Protein AF-A0A4R6VPY2-F1 (afdb_monomer_lite)

pLDDT: mean 86.84, std 17.72, range [39.75, 98.81]

Structure (mmCIF, N/CA/C/O backbone):
data_AF-A0A4R6VPY2-F1
#
_entry.id   AF-A0A4R6VPY2-F1
#
loop_
_atom_site.group_PDB
_atom_site.id
_atom_site.type_symbol
_atom_site.label_atom_id
_atom_site.label_alt_id
_atom_site.label_comp_id
_atom_site.label_asym_id
_atom_site.label_entity_id
_atom_site.label_seq_id
_atom_site.pdbx_PDB_ins_code
_atom_site.Cartn_x
_atom_site.Cartn_y
_atom_site.Cartn_z
_atom_site.occupancy
_atom_site.B_iso_or_equiv
_atom_site.auth_seq_id
_atom_site.auth_comp_id
_atom_site.auth_asym_id
_atom_site.auth_atom_id
_atom_site.pdbx_PDB_model_num
ATOM 1 N N . MET A 1 1 ? -6.898 9.376 16.204 1.00 56.88 1 MET A N 1
ATOM 2 C CA . MET A 1 1 ? -6.054 8.167 16.204 1.00 56.88 1 MET A CA 1
ATOM 3 C C . MET A 1 1 ? -6.983 7.033 15.819 1.00 56.88 1 MET A C 1
ATOM 5 O O . MET A 1 1 ? -8.090 7.020 16.336 1.00 56.88 1 MET A O 1
ATOM 9 N N . THR A 1 2 ? -6.641 6.209 14.832 1.00 65.75 2 THR A N 1
ATOM 10 C CA . THR A 1 2 ? -7.371 4.953 14.608 1.00 65.75 2 THR A CA 1
ATOM 11 C C . THR A 1 2 ? -6.863 3.969 15.649 1.00 65.75 2 THR A C 1
ATOM 13 O O . THR A 1 2 ? -5.654 3.775 15.729 1.00 65.75 2 THR A O 1
ATOM 16 N N . ASP A 1 3 ? -7.757 3.412 16.461 1.00 83.81 3 ASP A N 1
ATOM 17 C CA . ASP A 1 3 ? -7.395 2.474 17.537 1.00 83.81 3 ASP A CA 1
ATOM 18 C C . ASP A 1 3 ? -7.335 1.013 17.051 1.00 83.81 3 ASP A C 1
ATOM 20 O O . ASP A 1 3 ? -7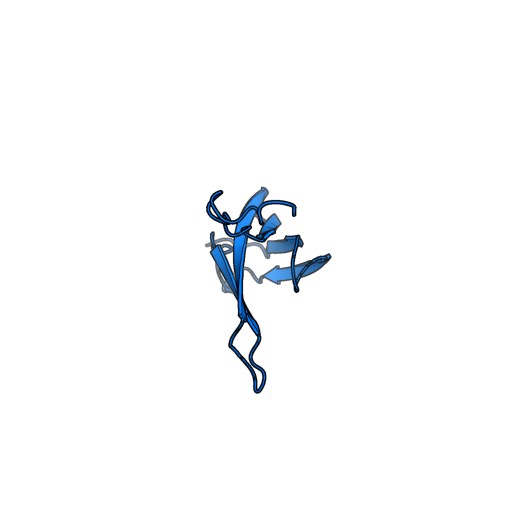.043 0.108 17.827 1.00 83.81 3 ASP A O 1
ATOM 24 N N . GLU A 1 4 ? -7.576 0.787 15.756 1.00 91.19 4 GLU A N 1
ATOM 25 C CA . GLU A 1 4 ? -7.598 -0.527 15.115 1.00 91.19 4 GLU A CA 1
ATOM 26 C C . GLU A 1 4 ? -6.545 -0.621 14.007 1.00 91.19 4 GLU A C 1
ATOM 28 O O . GLU A 1 4 ? -6.239 0.364 13.322 1.00 91.19 4 GLU A O 1
ATOM 33 N N . ASP A 1 5 ? -5.997 -1.824 13.836 1.00 96.56 5 ASP A N 1
ATOM 34 C CA . ASP A 1 5 ? -5.137 -2.160 12.705 1.00 96.56 5 ASP A CA 1
ATOM 35 C C . ASP A 1 5 ? -5.946 -2.129 11.404 1.00 96.56 5 ASP A C 1
ATOM 37 O O . ASP A 1 5 ? -7.122 -2.493 11.377 1.00 96.56 5 ASP A O 1
ATOM 41 N N . ALA A 1 6 ? -5.306 -1.729 10.305 1.00 97.12 6 ALA A N 1
ATOM 42 C CA . ALA A 1 6 ? -5.937 -1.682 8.993 1.00 97.12 6 ALA A CA 1
ATOM 43 C C . ALA A 1 6 ? -5.427 -2.800 8.076 1.00 97.12 6 ALA A C 1
ATOM 45 O O . ALA A 1 6 ? -4.221 -3.023 7.971 1.00 97.12 6 ALA A O 1
ATOM 46 N N . VAL A 1 7 ? -6.336 -3.455 7.352 1.00 98.31 7 VAL A N 1
ATOM 47 C CA . VAL A 1 7 ? -6.009 -4.446 6.315 1.00 98.31 7 VAL A CA 1
ATOM 48 C C . VAL A 1 7 ? -6.088 -3.796 4.934 1.00 98.31 7 VAL A C 1
ATOM 50 O O . VAL A 1 7 ? -7.118 -3.238 4.554 1.00 98.31 7 VAL A O 1
ATOM 53 N N . LEU A 1 8 ? -4.994 -3.861 4.176 1.00 98.69 8 LEU A N 1
ATOM 54 C CA . LEU A 1 8 ? -4.819 -3.137 2.917 1.00 98.69 8 LEU A CA 1
ATOM 55 C C . LEU A 1 8 ? -4.438 -4.109 1.797 1.00 98.69 8 LEU A C 1
ATOM 57 O O . LEU A 1 8 ? -3.394 -4.756 1.865 1.00 98.69 8 LEU A O 1
ATOM 61 N N . LEU A 1 9 ? -5.278 -4.207 0.766 1.00 98.81 9 LEU A N 1
ATOM 62 C CA . LEU A 1 9 ? -4.993 -4.976 -0.450 1.00 98.81 9 LEU A CA 1
ATOM 63 C C . LEU A 1 9 ? -4.424 -4.052 -1.527 1.00 98.81 9 LEU A C 1
ATOM 65 O O . LEU A 1 9 ? -4.967 -2.978 -1.761 1.00 98.81 9 LEU A O 1
ATOM 69 N N . TYR A 1 10 ? -3.380 -4.485 -2.222 1.00 98.75 10 TYR A N 1
ATOM 70 C CA . TYR A 1 10 ? -2.855 -3.801 -3.400 1.00 98.75 10 TYR A CA 1
ATOM 71 C C . TYR A 1 10 ? -3.359 -4.484 -4.676 1.00 98.75 10 TYR A C 1
ATOM 73 O O . TYR A 1 10 ? -3.303 -5.709 -4.791 1.00 98.75 10 TYR A O 1
ATOM 81 N N . VAL A 1 11 ? -3.843 -3.689 -5.634 1.00 98.44 11 VAL A N 1
ATOM 82 C CA . VAL A 1 11 ? -4.345 -4.158 -6.934 1.00 98.44 11 VAL A CA 1
ATOM 83 C C . VAL A 1 11 ? -3.615 -3.441 -8.065 1.00 98.44 11 VAL A C 1
ATOM 85 O O . VAL A 1 11 ? -3.578 -2.208 -8.122 1.00 98.44 11 VAL A O 1
ATOM 88 N N . GLY A 1 12 ? -3.079 -4.228 -8.993 1.00 96.81 12 GLY A N 1
ATOM 89 C CA . GLY A 1 12 ? -2.341 -3.782 -10.167 1.00 96.81 12 GLY A CA 1
ATOM 90 C C . GLY A 1 12 ? -0.834 -3.639 -9.944 1.00 96.81 12 GLY A C 1
ATOM 91 O O . GLY A 1 12 ? -0.347 -3.368 -8.848 1.00 96.81 12 GLY A O 1
ATOM 92 N N . GLY A 1 13 ? -0.080 -3.789 -11.033 1.00 95.00 13 GLY A N 1
ATOM 93 C CA . GLY A 1 13 ? 1.364 -3.579 -11.040 1.00 95.00 13 GLY A CA 1
ATOM 94 C C . GLY A 1 13 ? 2.140 -4.566 -10.156 1.00 95.00 13 GLY A C 1
ATOM 95 O O . GLY A 1 13 ? 1.740 -5.714 -9.992 1.00 95.00 13 GLY A O 1
ATOM 96 N N . PRO A 1 14 ? 3.288 -4.152 -9.603 1.00 94.94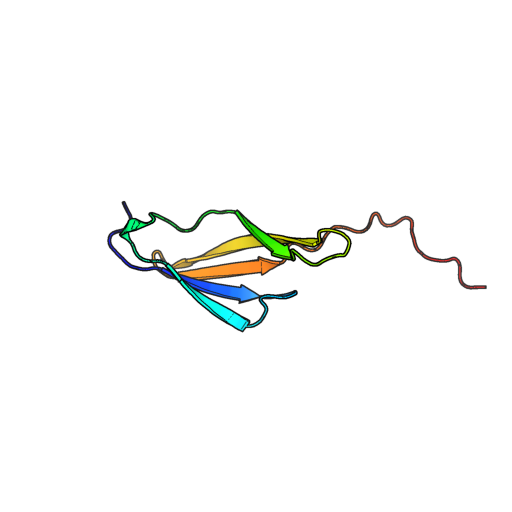 14 PRO A N 1
ATOM 97 C CA . PRO A 1 14 ? 4.224 -5.049 -8.923 1.00 94.94 14 PRO A CA 1
ATOM 98 C C . PRO A 1 14 ? 3.791 -5.511 -7.529 1.00 94.94 14 PRO A C 1
ATOM 100 O O . PRO A 1 14 ? 4.407 -6.424 -6.986 1.00 94.94 14 PRO A O 1
ATOM 103 N N . LEU A 1 15 ? 2.800 -4.858 -6.918 1.00 97.44 15 LEU A N 1
ATOM 104 C CA . LEU A 1 15 ? 2.263 -5.266 -5.619 1.00 97.44 15 LEU A CA 1
ATOM 105 C C . LEU A 1 15 ? 0.920 -5.991 -5.752 1.00 97.44 15 LEU A C 1
ATOM 107 O O . LEU A 1 15 ? 0.279 -6.225 -4.734 1.00 97.44 15 LEU A O 1
ATOM 111 N N . ASP A 1 16 ? 0.487 -6.341 -6.964 1.00 98.25 16 ASP A N 1
ATOM 112 C CA . ASP A 1 16 ? -0.811 -6.976 -7.182 1.00 98.25 16 ASP A CA 1
ATOM 113 C C . ASP A 1 16 ? -1.001 -8.227 -6.304 1.00 98.25 16 ASP A C 1
ATOM 115 O O . ASP A 1 16 ? -0.135 -9.102 -6.229 1.00 98.25 16 ASP A O 1
ATOM 119 N N . GLY A 1 17 ? -2.121 -8.272 -5.580 1.00 98.38 17 GLY A N 1
ATOM 120 C CA . GLY A 1 17 ? -2.459 -9.350 -4.649 1.00 98.38 17 GLY A CA 1
ATOM 121 C C . GLY A 1 17 ? -1.759 -9.286 -3.286 1.00 98.38 17 GLY A C 1
ATOM 122 O O . GLY A 1 17 ? -2.064 -10.094 -2.406 1.00 98.38 17 GLY A O 1
ATOM 123 N N . ARG A 1 18 ? -0.842 -8.335 -3.055 1.00 98.56 18 ARG A N 1
ATOM 124 C CA . ARG A 1 18 ? -0.210 -8.146 -1.743 1.00 98.56 18 ARG A CA 1
ATOM 125 C C . ARG A 1 18 ? -1.239 -7.654 -0.727 1.00 98.56 18 ARG A C 1
ATOM 127 O O . ARG A 1 18 ? -1.937 -6.674 -0.971 1.00 98.56 18 ARG A O 1
ATOM 134 N N . VAL A 1 19 ? -1.243 -8.275 0.449 1.00 98.56 19 VAL A N 1
ATOM 135 C CA . VAL A 1 19 ? -1.981 -7.804 1.627 1.00 98.56 19 VAL A CA 1
ATOM 136 C C . VAL A 1 19 ? -0.993 -7.264 2.661 1.00 98.56 19 VAL A C 1
ATOM 138 O O . VAL A 1 19 ? 0.021 -7.896 2.957 1.00 98.56 19 VAL A O 1
ATOM 141 N N . GLU A 1 20 ? -1.285 -6.090 3.208 1.00 98.12 20 GLU A N 1
ATOM 142 C CA . GLU A 1 20 ? -0.558 -5.451 4.303 1.00 98.12 20 GLU A CA 1
ATOM 143 C C . GLU A 1 20 ? -1.484 -5.296 5.513 1.00 98.12 20 GLU A C 1
ATOM 145 O O . GLU A 1 20 ? -2.628 -4.866 5.372 1.00 98.12 20 GLU A O 1
ATOM 150 N N . VAL A 1 21 ? -0.977 -5.619 6.704 1.00 97.75 21 VAL A N 1
ATOM 151 C CA . VAL A 1 21 ? -1.609 -5.242 7.974 1.00 97.75 21 VAL A CA 1
ATOM 152 C C . VAL A 1 21 ? -0.840 -4.049 8.528 1.00 97.75 21 VAL A C 1
ATOM 154 O O . VAL A 1 21 ? 0.335 -4.168 8.881 1.00 97.75 21 VAL A O 1
ATOM 157 N N . ARG A 1 22 ? -1.487 -2.886 8.567 1.00 96.19 22 ARG A N 1
ATOM 158 C CA . ARG A 1 22 ? -0.927 -1.646 9.100 1.00 96.19 22 ARG A CA 1
ATOM 159 C C . ARG A 1 22 ? -1.355 -1.488 10.549 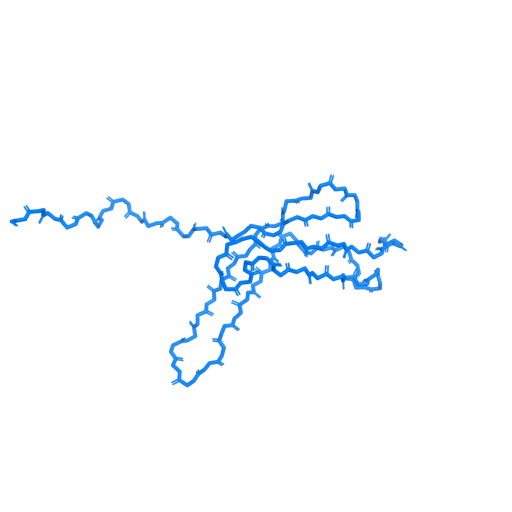1.00 96.19 22 ARG A C 1
ATOM 161 O O . ARG A 1 22 ? -2.526 -1.242 10.815 1.00 96.19 22 ARG A O 1
ATOM 168 N N . GLU A 1 23 ? -0.397 -1.563 11.467 1.00 96.12 23 GLU A N 1
ATOM 169 C CA . GLU A 1 23 ? -0.712 -1.413 12.889 1.00 96.12 23 GLU A CA 1
ATOM 170 C C . GLU A 1 23 ? -1.264 -0.015 13.220 1.00 96.12 23 GLU A C 1
ATOM 172 O O . GLU A 1 23 ? -0.742 0.993 12.723 1.00 96.12 23 GLU A O 1
ATOM 177 N N . ALA A 1 24 ? -2.235 0.049 14.134 1.00 94.44 24 ALA A N 1
ATOM 178 C CA . ALA A 1 24 ? -2.916 1.262 14.595 1.00 94.44 24 ALA A CA 1
ATOM 179 C C . ALA A 1 24 ? -1.954 2.393 15.004 1.00 94.44 24 ALA A C 1
ATOM 181 O O . ALA A 1 24 ? -2.187 3.572 14.717 1.00 94.44 24 ALA A O 1
ATOM 182 N N . ARG A 1 25 ? -0.813 2.036 15.619 1.00 94.94 25 ARG A N 1
ATOM 183 C CA . ARG A 1 25 ? 0.220 2.991 16.065 1.00 94.94 25 ARG A CA 1
ATOM 184 C C . ARG A 1 25 ? 0.810 3.839 14.935 1.00 94.94 25 ARG A C 1
ATOM 186 O O . ARG A 1 25 ? 1.385 4.889 15.203 1.00 94.94 25 ARG A O 1
ATOM 193 N N . HIS A 1 26 ? 0.672 3.404 13.682 1.00 93.44 26 HIS A N 1
ATOM 194 C CA . HIS A 1 26 ? 1.132 4.143 12.506 1.00 93.44 26 HIS A CA 1
ATOM 195 C C . HIS A 1 26 ? 0.087 5.137 11.969 1.00 93.44 26 HIS A C 1
ATOM 197 O O . HIS A 1 26 ? 0.321 5.775 10.937 1.00 93.44 26 HIS A O 1
ATOM 203 N N . GLY A 1 27 ? -1.059 5.271 12.644 1.00 92.56 27 GLY A N 1
ATOM 204 C CA . GLY A 1 27 ? -2.175 6.104 12.218 1.00 92.56 27 GLY A CA 1
ATOM 205 C C . GLY A 1 27 ? -2.879 5.579 10.965 1.00 92.56 27 GLY A C 1
ATOM 206 O O . GLY A 1 27 ? -2.546 4.519 10.427 1.00 92.56 27 GLY A O 1
ATOM 207 N N . ALA A 1 28 ? -3.852 6.360 10.492 1.00 93.19 28 ALA A N 1
ATOM 208 C CA . ALA A 1 28 ? -4.670 5.999 9.342 1.00 93.19 28 ALA A CA 1
ATOM 209 C C . ALA A 1 28 ? -3.811 5.728 8.087 1.00 93.19 28 ALA A C 1
ATOM 211 O O . ALA A 1 28 ? -2.774 6.379 7.899 1.00 93.19 28 ALA A O 1
ATOM 212 N N . PRO A 1 29 ? -4.228 4.792 7.214 1.00 96.06 29 PRO A N 1
ATOM 213 C CA . PRO A 1 29 ? -3.605 4.602 5.910 1.00 96.06 29 PRO A CA 1
ATOM 214 C C . PRO A 1 29 ? -3.515 5.921 5.133 1.00 96.06 29 PRO A C 1
ATOM 216 O O . PRO A 1 29 ? -4.442 6.734 5.149 1.00 96.06 29 PRO A O 1
ATOM 219 N N . LEU A 1 30 ? -2.383 6.142 4.465 1.00 96.75 30 LEU A N 1
ATOM 220 C CA . LEU A 1 30 ? -2.185 7.340 3.656 1.00 96.75 30 LEU A CA 1
ATOM 221 C C . LEU A 1 30 ? -3.092 7.287 2.417 1.00 96.75 30 LEU A C 1
ATOM 223 O O . LEU A 1 30 ? -3.268 6.219 1.840 1.00 96.75 30 LEU A O 1
ATOM 227 N N . PRO A 1 31 ? -3.630 8.423 1.946 1.00 97.88 31 PRO A N 1
ATOM 228 C CA . PRO A 1 31 ? -4.475 8.429 0.752 1.00 97.88 31 PRO A CA 1
ATOM 229 C C . PRO A 1 31 ? -3.713 8.007 -0.513 1.00 97.88 31 PRO A C 1
ATOM 231 O O . PRO A 1 31 ? -4.321 7.526 -1.464 1.00 97.88 31 PRO A O 1
ATOM 234 N N . VAL A 1 32 ? -2.387 8.180 -0.522 1.00 98.19 32 VAL A N 1
ATOM 235 C CA . VAL A 1 32 ? -1.501 7.832 -1.634 1.00 98.19 32 VAL A CA 1
ATOM 236 C C . VAL A 1 32 ? -0.231 7.197 -1.081 1.00 98.19 32 VAL A C 1
ATOM 238 O O . VAL A 1 32 ? 0.367 7.722 -0.138 1.00 98.19 32 VAL A O 1
ATOM 241 N N . VAL A 1 33 ? 0.215 6.106 -1.699 1.00 97.75 33 VAL A N 1
ATOM 242 C CA . VAL A 1 33 ? 1.506 5.467 -1.405 1.00 97.75 33 VAL A CA 1
ATOM 243 C C . VAL A 1 33 ? 2.303 5.236 -2.680 1.00 97.75 33 VAL A C 1
ATOM 245 O O . VAL A 1 33 ? 1.762 5.223 -3.786 1.00 97.75 33 VAL A O 1
ATOM 248 N N . THR A 1 34 ? 3.615 5.060 -2.531 1.00 96.81 34 THR A N 1
ATOM 249 C CA . THR A 1 34 ? 4.499 4.758 -3.659 1.00 96.81 34 THR A CA 1
ATOM 250 C C . THR A 1 34 ? 5.290 3.488 -3.403 1.00 96.81 34 THR A C 1
ATOM 252 O O . THR A 1 34 ? 5.835 3.297 -2.318 1.00 96.81 34 THR A O 1
ATOM 255 N N . HIS A 1 35 ? 5.385 2.637 -4.422 1.00 95.50 35 HIS A N 1
ATOM 256 C CA . HIS A 1 35 ? 6.303 1.504 -4.445 1.00 95.50 35 HIS A CA 1
ATOM 257 C C . HIS A 1 35 ? 7.449 1.805 -5.401 1.00 95.50 35 HIS A C 1
ATOM 259 O O . HIS A 1 35 ? 7.247 1.979 -6.606 1.00 95.50 35 HIS A O 1
ATOM 265 N N . THR A 1 36 ? 8.658 1.888 -4.855 1.00 93.44 36 THR A N 1
ATOM 266 C CA . THR A 1 36 ? 9.871 2.176 -5.620 1.00 93.44 36 THR A CA 1
ATOM 267 C C . THR A 1 36 ? 10.677 0.897 -5.809 1.00 93.44 36 THR A C 1
ATOM 269 O O . THR A 1 36 ? 11.077 0.273 -4.830 1.00 93.44 36 THR A O 1
ATOM 272 N N . HIS A 1 37 ? 10.998 0.558 -7.058 1.00 87.50 37 HIS A N 1
ATOM 273 C CA . HIS A 1 37 ? 12.011 -0.453 -7.356 1.00 87.50 37 HIS A CA 1
ATOM 274 C C . HIS A 1 37 ? 13.392 0.186 -7.382 1.00 87.50 37 HIS A C 1
ATOM 276 O O . HIS A 1 37 ? 13.681 1.019 -8.244 1.00 87.50 37 HIS A O 1
ATOM 282 N N . LEU A 1 38 ? 14.240 -0.237 -6.449 1.00 85.25 38 LEU A N 1
ATOM 283 C CA . LEU A 1 38 ? 15.659 0.094 -6.418 1.00 85.25 38 LEU A CA 1
ATOM 284 C C . LEU A 1 38 ? 16.439 -1.121 -6.939 1.00 85.25 38 LEU A C 1
ATOM 286 O O . LEU A 1 38 ? 16.522 -2.140 -6.262 1.00 85.25 38 LEU A O 1
ATOM 290 N N . HIS A 1 39 ? 16.952 -1.019 -8.162 1.00 80.19 39 HIS A N 1
ATOM 291 C CA . HIS A 1 39 ? 17.868 -1.972 -8.798 1.00 80.19 39 HIS A CA 1
ATOM 292 C C . HIS A 1 39 ? 18.982 -1.174 -9.493 1.00 80.19 39 HIS A C 1
ATOM 294 O O . HIS A 1 39 ? 18.855 0.044 -9.609 1.00 80.19 39 HIS A O 1
ATOM 300 N N . ASP A 1 40 ? 20.027 -1.832 -10.005 1.00 75.50 40 ASP A N 1
ATOM 301 C CA . ASP A 1 40 ? 21.129 -1.188 -10.756 1.00 75.50 40 ASP A CA 1
ATOM 302 C C . ASP A 1 40 ? 20.704 -0.595 -12.129 1.00 75.50 40 ASP A C 1
ATOM 304 O O . ASP A 1 40 ? 21.534 -0.329 -12.996 1.00 75.50 40 ASP A O 1
ATOM 308 N N . GLY A 1 41 ? 19.405 -0.376 -12.351 1.00 82.44 41 GLY A N 1
ATOM 309 C CA . GLY A 1 41 ? 18.817 0.228 -13.548 1.00 82.44 41 GLY A CA 1
ATOM 310 C C . GLY A 1 41 ? 17.948 1.451 -13.220 1.00 82.44 41 GLY A C 1
ATOM 311 O O . GLY A 1 41 ? 17.985 1.970 -12.101 1.00 82.44 41 GLY A O 1
ATOM 312 N N . PRO A 1 42 ? 17.167 1.964 -14.189 1.00 88.12 42 PRO A N 1
ATOM 313 C CA . PRO A 1 42 ? 16.310 3.125 -13.972 1.00 88.12 42 PRO A CA 1
ATOM 314 C C . PRO A 1 42 ? 15.344 2.914 -12.803 1.00 88.12 42 PRO A C 1
ATOM 316 O O . PRO A 1 42 ? 14.624 1.920 -12.742 1.00 88.12 42 PRO A O 1
ATOM 319 N N . LYS A 1 43 ? 15.281 3.883 -11.883 1.00 89.06 43 LYS A N 1
ATOM 320 C CA . LYS A 1 43 ? 14.305 3.873 -10.788 1.00 89.06 43 LYS A CA 1
ATOM 321 C C . LYS A 1 43 ? 12.888 3.842 -11.363 1.00 89.06 43 LYS A C 1
ATOM 323 O O . LYS A 1 43 ? 12.483 4.776 -12.052 1.00 89.06 43 LYS A O 1
ATOM 328 N N . VAL A 1 44 ? 12.111 2.822 -11.005 1.00 89.56 44 VAL A N 1
ATOM 329 C CA . VAL A 1 44 ? 10.690 2.730 -11.369 1.00 89.56 44 VAL A CA 1
ATOM 330 C C . VAL A 1 44 ? 9.837 2.992 -10.134 1.00 89.56 44 VAL A C 1
ATOM 332 O O . VAL A 1 44 ? 10.000 2.324 -9.111 1.00 89.56 44 VAL A O 1
ATOM 335 N N . VAL A 1 45 ? 8.919 3.955 -10.227 1.00 93.75 45 VAL A N 1
ATOM 336 C CA . VAL A 1 45 ? 7.987 4.324 -9.153 1.00 93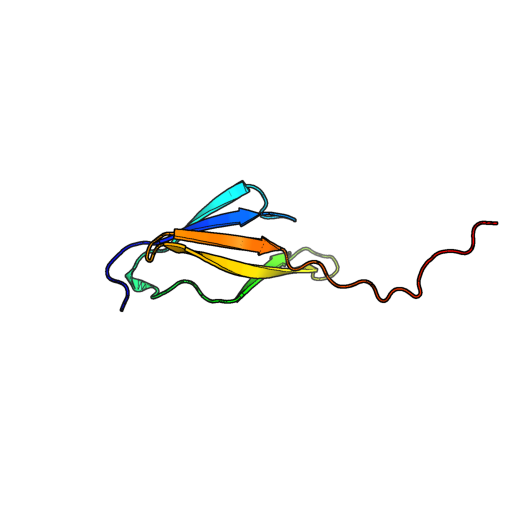.75 45 VAL A CA 1
ATOM 337 C C . VAL A 1 45 ? 6.565 4.011 -9.594 1.00 93.75 45 VAL A C 1
ATOM 339 O O . VAL A 1 45 ? 6.130 4.471 -10.644 1.00 93.75 45 VAL A O 1
ATOM 342 N N . HIS A 1 46 ? 5.841 3.255 -8.774 1.00 95.12 46 HIS A N 1
ATOM 343 C CA . HIS A 1 46 ? 4.412 3.003 -8.938 1.00 95.12 46 HIS A CA 1
ATOM 344 C C . HIS A 1 46 ? 3.656 3.760 -7.854 1.00 95.12 46 HIS A C 1
ATOM 346 O O . HIS A 1 46 ? 4.032 3.683 -6.684 1.00 95.12 46 HIS A O 1
ATOM 352 N N . VAL A 1 47 ? 2.613 4.490 -8.235 1.00 97.75 47 VAL A N 1
ATOM 353 C CA . VAL A 1 47 ? 1.763 5.251 -7.312 1.00 97.75 47 VAL A CA 1
ATOM 354 C C . VAL A 1 47 ? 0.461 4.490 -7.129 1.00 97.75 47 VAL A C 1
ATOM 356 O O . VAL A 1 47 ? -0.124 4.060 -8.119 1.00 97.75 47 VAL A O 1
ATOM 359 N N . TYR A 1 48 ? 0.006 4.339 -5.891 1.00 98.50 48 TYR A N 1
ATOM 360 C CA . TYR A 1 48 ? -1.278 3.719 -5.589 1.00 98.50 48 TYR A CA 1
ATOM 361 C C . TYR A 1 48 ? -2.179 4.679 -4.820 1.00 98.50 48 TYR A C 1
ATOM 363 O O . TYR A 1 48 ? -1.721 5.353 -3.895 1.00 98.50 48 TYR A O 1
ATOM 371 N N . ASP A 1 49 ? -3.456 4.686 -5.187 1.00 98.50 49 ASP A N 1
ATOM 372 C CA . ASP A 1 49 ? -4.513 5.473 -4.559 1.00 98.50 49 ASP A CA 1
ATOM 373 C C . ASP A 1 49 ? -5.359 4.605 -3.632 1.00 98.50 49 ASP A C 1
ATOM 375 O O . ASP A 1 49 ? -5.837 3.533 -4.024 1.00 98.50 49 ASP A O 1
ATOM 379 N N . LEU A 1 50 ? -5.551 5.073 -2.399 1.00 98.50 50 LEU A N 1
ATOM 380 C CA . LEU A 1 50 ? -6.393 4.398 -1.422 1.00 98.50 50 LEU 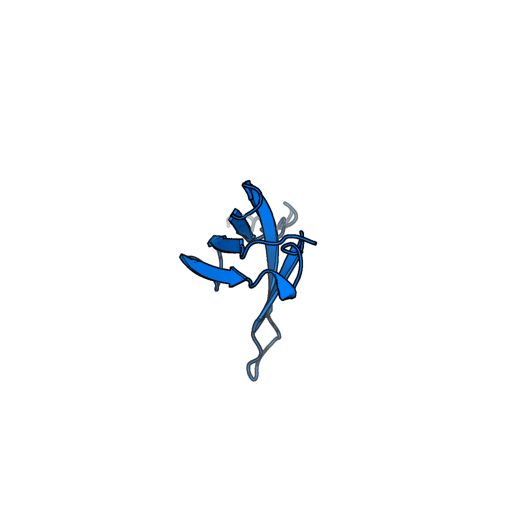A CA 1
ATOM 381 C C . LEU A 1 50 ? -7.871 4.548 -1.787 1.00 98.50 50 LEU A C 1
ATOM 383 O O . LEU A 1 50 ? -8.387 5.655 -1.923 1.00 98.50 50 LEU A O 1
ATOM 387 N N . HIS A 1 51 ? -8.564 3.419 -1.818 1.00 98.44 51 HIS A N 1
ATOM 388 C CA . HIS A 1 51 ? -10.012 3.293 -1.878 1.00 98.44 51 HIS A CA 1
ATOM 389 C C . HIS A 1 51 ? -10.479 2.686 -0.547 1.00 98.44 51 HIS A C 1
ATOM 391 O O . HIS A 1 51 ? -10.374 1.469 -0.355 1.00 98.44 51 HIS A O 1
ATOM 397 N N . PRO A 1 52 ? -10.933 3.509 0.416 1.00 97.12 52 PRO A N 1
ATOM 398 C CA . PRO A 1 52 ? -11.409 3.012 1.702 1.00 97.12 52 PRO A CA 1
ATOM 399 C C . PRO A 1 52 ? -12.657 2.140 1.519 1.00 97.12 52 PRO A C 1
ATOM 401 O O . PRO A 1 52 ? -13.570 2.516 0.785 1.00 97.12 52 PRO A O 1
ATOM 404 N N . LEU A 1 53 ? -12.711 0.998 2.207 1.00 97.06 53 LEU A N 1
ATOM 405 C CA . LEU A 1 53 ? -13.889 0.121 2.240 1.00 97.06 53 LEU A CA 1
ATOM 406 C C . LEU A 1 53 ? -14.609 0.212 3.587 1.00 97.06 53 LEU A C 1
ATOM 408 O O . LEU A 1 53 ? -15.832 0.293 3.647 1.00 97.06 53 LEU A O 1
ATOM 412 N N . THR A 1 54 ? -13.837 0.203 4.672 1.00 95.38 54 THR A N 1
ATOM 413 C CA . THR A 1 54 ? -14.303 0.367 6.054 1.00 95.38 54 THR A CA 1
ATOM 414 C C . THR A 1 54 ? -13.275 1.205 6.828 1.00 95.38 54 THR A C 1
ATOM 416 O O . THR A 1 54 ? -12.195 1.475 6.297 1.00 95.38 54 THR A O 1
ATOM 419 N N . PRO A 1 55 ? -13.539 1.600 8.087 1.00 91.25 55 PRO A N 1
ATOM 420 C CA . PRO A 1 55 ? -12.531 2.272 8.911 1.00 91.25 55 PRO A CA 1
ATOM 421 C C . PRO A 1 55 ? -11.222 1.481 9.090 1.00 91.25 55 PRO A C 1
ATOM 423 O O . PRO A 1 55 ? -10.167 2.094 9.231 1.00 91.25 55 PRO A O 1
ATOM 426 N N . ALA A 1 56 ? -11.282 0.145 9.037 1.00 94.88 56 ALA A N 1
ATOM 427 C CA . ALA A 1 56 ? -10.150 -0.763 9.242 1.00 94.88 56 ALA A CA 1
ATOM 428 C C . ALA A 1 56 ? -9.751 -1.538 7.967 1.00 94.88 56 ALA A C 1
ATOM 430 O O . ALA A 1 56 ? -8.975 -2.491 8.030 1.00 94.88 56 ALA A O 1
ATOM 431 N N . ALA A 1 57 ? -10.275 -1.172 6.790 1.00 97.62 57 ALA A N 1
ATOM 432 C CA . ALA A 1 57 ? -9.942 -1.859 5.542 1.00 97.62 57 ALA A CA 1
ATOM 433 C C . ALA A 1 57 ? -10.006 -0.951 4.310 1.00 97.62 57 ALA A C 1
ATOM 435 O O . ALA A 1 57 ? -10.900 -0.113 4.177 1.00 97.62 57 ALA A O 1
ATOM 436 N N . GLY A 1 58 ? -9.105 -1.177 3.358 1.00 98.31 58 GLY A N 1
ATOM 437 C CA . GLY A 1 58 ? -9.078 -0.446 2.095 1.00 98.31 58 GLY A CA 1
ATOM 438 C C . GLY A 1 58 ? -8.303 -1.168 1.001 1.00 98.31 58 GLY A C 1
ATOM 439 O O . GLY A 1 58 ? -7.614 -2.159 1.248 1.00 98.31 58 GLY A O 1
ATOM 440 N N . VAL A 1 59 ? -8.422 -0.654 -0.219 1.00 98.81 59 VAL A N 1
ATOM 441 C CA . VAL A 1 59 ? -7.707 -1.166 -1.389 1.00 98.81 59 VAL A CA 1
ATOM 442 C C . VAL A 1 59 ? -6.858 -0.057 -1.993 1.00 98.81 59 VAL A C 1
ATOM 444 O O . VAL A 1 59 ? -7.361 1.013 -2.314 1.00 98.81 59 VAL A O 1
ATOM 447 N N . TYR A 1 60 ? -5.570 -0.306 -2.171 1.00 98.75 60 TYR A N 1
ATOM 448 C CA . TYR A 1 60 ? -4.683 0.534 -2.959 1.00 98.75 60 TYR A CA 1
ATOM 449 C C . TYR A 1 60 ? -4.743 0.100 -4.424 1.00 98.75 60 TYR A C 1
ATOM 451 O O . TYR A 1 60 ? -4.255 -0.972 -4.777 1.00 98.75 60 TYR A O 1
ATOM 459 N N . HIS A 1 61 ? -5.324 0.930 -5.289 1.00 98.56 61 HIS A N 1
ATOM 460 C CA . HIS A 1 61 ? -5.322 0.695 -6.735 1.00 98.56 61 HIS A CA 1
ATOM 461 C C . HIS A 1 61 ? -4.132 1.388 -7.382 1.00 98.56 61 HIS A C 1
ATOM 463 O O . HIS A 1 61 ? -3.867 2.556 -7.096 1.00 98.56 61 HIS A O 1
ATOM 469 N N . LEU A 1 62 ? -3.436 0.685 -8.277 1.00 98.06 62 LEU A N 1
ATOM 470 C CA . LEU A 1 62 ? -2.390 1.286 -9.093 1.00 98.06 62 LEU A CA 1
ATOM 471 C C . LEU A 1 62 ? -2.980 2.439 -9.910 1.00 98.06 62 LEU A C 1
ATOM 473 O O . LEU A 1 62 ? -3.915 2.255 -10.692 1.00 98.06 62 LEU A O 1
ATOM 477 N N . ARG A 1 63 ? -2.377 3.619 -9.783 1.00 96.88 63 ARG A N 1
ATOM 478 C CA . ARG A 1 63 ? -2.665 4.745 -10.661 1.00 96.88 63 ARG A CA 1
ATOM 479 C C . ARG A 1 63 ? -2.077 4.449 -12.036 1.00 96.88 63 ARG A C 1
ATOM 481 O O . ARG A 1 63 ? -0.856 4.427 -12.205 1.00 96.88 63 ARG A O 1
ATOM 488 N N . VAL A 1 64 ? -2.939 4.227 -13.023 1.00 86.31 64 VAL A N 1
ATOM 489 C CA . VAL A 1 64 ? -2.517 4.130 -14.424 1.00 86.31 64 VAL A CA 1
ATOM 490 C C . VAL A 1 64 ? -2.101 5.528 -14.869 1.00 86.31 64 VAL A C 1
ATOM 492 O O . VAL A 1 64 ? -2.876 6.474 -14.749 1.00 86.31 64 VAL A O 1
ATOM 495 N N . ALA A 1 65 ? -0.862 5.679 -15.339 1.00 71.62 65 ALA A N 1
ATOM 496 C CA . ALA A 1 65 ? -0.459 6.917 -15.986 1.00 71.62 65 ALA A CA 1
ATOM 497 C C . ALA A 1 65 ? -1.317 7.082 -17.246 1.00 71.62 65 ALA A C 1
ATOM 499 O O . ALA A 1 65 ? -1.304 6.203 -18.109 1.00 71.62 65 ALA A O 1
ATOM 500 N N . GLU A 1 66 ? -2.072 8.175 -17.351 1.00 57.97 66 GLU A N 1
ATOM 501 C CA . GLU A 1 66 ? -2.698 8.544 -18.617 1.00 57.97 66 GLU A CA 1
ATOM 502 C C . GLU A 1 66 ? -1.575 8.703 -19.644 1.00 57.97 66 GLU A C 1
ATOM 504 O O . GLU A 1 66 ? -0.775 9.636 -19.575 1.00 57.97 66 GLU A O 1
ATOM 509 N N . VAL A 1 67 ? -1.465 7.752 -20.572 1.00 52.09 67 VAL A N 1
ATOM 510 C CA . VAL A 1 67 ? -0.669 7.968 -21.776 1.00 52.09 67 VAL A CA 1
ATOM 511 C C . VAL A 1 67 ? -1.405 9.070 -22.536 1.00 52.09 67 VAL A C 1
ATOM 513 O O . VAL A 1 67 ? -2.579 8.872 -22.863 1.00 52.09 67 VAL A O 1
ATOM 516 N N . PRO A 1 68 ? -0.782 10.231 -22.810 1.00 47.19 68 PRO A N 1
ATOM 517 C CA . PRO A 1 68 ? -1.401 11.232 -23.666 1.00 47.19 68 PRO A CA 1
ATOM 518 C C . PRO A 1 68 ? -1.795 10.554 -24.980 1.00 47.19 68 PRO A C 1
ATOM 520 O O . PRO A 1 68 ? -0.982 9.828 -25.553 1.00 47.19 68 PRO A O 1
ATOM 523 N N . ALA A 1 69 ? -3.024 10.769 -25.449 1.00 54.62 69 ALA A N 1
ATOM 524 C CA . ALA A 1 69 ? -3.636 10.075 -26.590 1.00 54.62 69 ALA A CA 1
ATOM 525 C C . ALA A 1 69 ? -2.916 10.248 -27.955 1.00 54.62 69 ALA A C 1
ATOM 527 O O . ALA A 1 69 ? -3.442 9.831 -28.982 1.00 54.62 69 ALA A O 1
ATOM 528 N N . ASP A 1 70 ? -1.712 10.821 -27.984 1.00 53.09 70 ASP A N 1
ATOM 529 C CA . ASP A 1 70 ? -0.980 11.228 -29.188 1.00 53.09 70 ASP A CA 1
ATOM 530 C C . ASP A 1 70 ? 0.193 10.293 -29.557 1.00 53.09 70 ASP A C 1
ATOM 532 O O . ASP A 1 70 ? 1.135 10.678 -30.241 1.00 53.09 70 ASP A O 1
ATOM 536 N N . GLN A 1 71 ? 0.169 9.038 -29.094 1.00 45.22 71 GLN A N 1
ATOM 537 C CA . GLN A 1 71 ? 1.163 8.014 -29.464 1.00 45.22 71 GLN A CA 1
ATOM 538 C C . GLN A 1 71 ? 0.519 6.741 -30.027 1.00 45.22 71 GLN A C 1
ATOM 540 O O . GLN A 1 71 ? 0.923 5.625 -29.706 1.00 45.22 71 GLN A O 1
ATOM 545 N N . SER A 1 72 ? -0.479 6.898 -30.899 1.00 39.94 72 SER A N 1
ATOM 546 C CA . SER A 1 72 ? -0.856 5.808 -31.805 1.00 39.94 72 SER A CA 1
ATOM 547 C C . SER A 1 72 ? 0.213 5.719 -32.900 1.00 39.94 72 SER A C 1
ATOM 549 O O . SER A 1 72 ? 0.349 6.680 -33.661 1.00 39.94 72 SER A O 1
ATOM 551 N N . PRO A 1 73 ? 0.992 4.627 -33.031 1.00 39.75 73 PRO A N 1
ATOM 5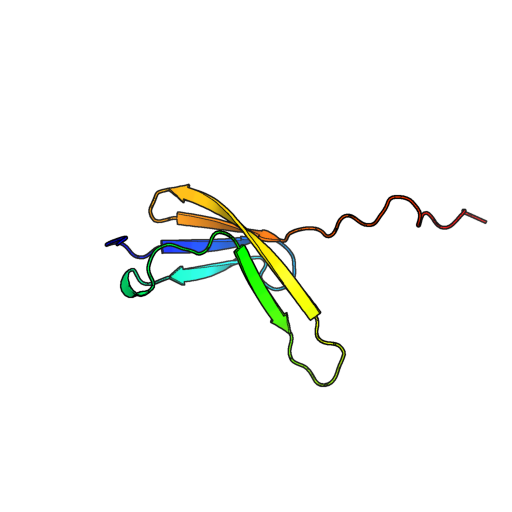52 C CA . PRO A 1 73 ? 1.822 4.472 -34.212 1.00 39.75 73 PRO A CA 1
ATOM 553 C C . PRO A 1 73 ? 0.873 4.364 -35.406 1.00 39.75 73 PRO A C 1
ATOM 555 O O . PRO A 1 73 ? -0.002 3.498 -35.437 1.00 39.75 73 PRO A O 1
ATOM 558 N N . ALA A 1 74 ? 1.013 5.280 -36.366 1.00 48.19 74 ALA A N 1
ATOM 559 C CA . ALA A 1 74 ? 0.339 5.166 -37.647 1.00 48.19 74 ALA A CA 1
ATOM 560 C C . ALA A 1 74 ? 0.683 3.790 -38.227 1.00 48.19 74 ALA A C 1
ATOM 562 O O . ALA A 1 74 ? 1.846 3.512 -38.528 1.00 48.19 74 ALA A O 1
ATOM 563 N N . ALA A 1 75 ? -0.325 2.919 -38.308 1.00 43.91 75 ALA A N 1
ATOM 564 C CA . ALA A 1 75 ? -0.203 1.629 -38.957 1.00 43.91 75 ALA A CA 1
ATOM 565 C C . ALA A 1 75 ? 0.297 1.868 -40.385 1.00 43.91 75 ALA A C 1
ATOM 567 O O . ALA A 1 75 ? -0.296 2.650 -41.133 1.00 43.91 75 ALA A O 1
ATOM 568 N N . ARG A 1 76 ? 1.417 1.236 -40.725 1.00 47.56 76 ARG A N 1
ATOM 569 C CA . ARG A 1 76 ? 1.977 1.222 -42.070 1.00 47.56 76 ARG A CA 1
ATOM 570 C C . ARG A 1 76 ? 1.986 -0.204 -42.581 1.00 47.56 76 ARG A C 1
ATOM 572 O O . ARG A 1 76 ? 2.275 -1.101 -41.758 1.00 47.56 76 ARG A O 1
#

Foldseek 3Di:
DLQAWAWEAEPDDPRHRPIDTHGCVVPFDDQKDWDWDDDPDDIDIWMWGWDDDDSRYTYTYTDDPPPPPPPDPDDD

Radius of gyration: 16.25 Å; chains: 1; bounding box: 35×21×60 Å

Sequence (76 aa):
MTDEDAVLLYVGGPLDGRVEVREARHGAPLPVVTHTHLHDGPKVVHVYDLHPLTPAAGVYHLRVAEVPADQSPAAR

Organism: NCBI:txid663603

Secondary structure (DSSP, 8-state):
---S-EEEEEESGGGTT-EEEE-GGG-SPPSEEEEEE-SSS--EEEEEEEEEEETTEEEEEE------TT------